Protein AF-A0A7V3FD30-F1 (afdb_monomer_lite)

Structure (mmCIF, N/CA/C/O backbone):
data_AF-A0A7V3FD30-F1
#
_entry.id   AF-A0A7V3FD30-F1
#
loop_
_atom_site.group_PDB
_atom_site.id
_atom_site.type_symbol
_atom_site.label_atom_id
_atom_site.label_alt_id
_atom_site.label_comp_id
_atom_site.label_asym_id
_atom_site.label_entity_id
_atom_site.label_seq_id
_atom_site.pdbx_PDB_ins_code
_atom_site.Cartn_x
_atom_site.Cartn_y
_atom_site.Cartn_z
_atom_site.occupancy
_atom_site.B_iso_or_equiv
_atom_site.auth_seq_id
_atom_site.auth_comp_id
_atom_site.auth_asym_id
_atom_site.auth_atom_id
_atom_site.pdbx_PDB_model_num
ATOM 1 N N . ILE A 1 1 ? -12.134 -4.379 1.809 1.00 86.12 1 ILE A N 1
ATOM 2 C CA . ILE A 1 1 ? -13.430 -4.718 1.164 1.00 86.12 1 ILE A CA 1
ATOM 3 C C . ILE A 1 1 ? -13.721 -6.204 1.342 1.00 86.12 1 ILE A C 1
ATOM 5 O O . ILE A 1 1 ? -12.874 -6.997 0.941 1.00 86.12 1 ILE A O 1
ATOM 9 N N . PRO A 1 2 ? -14.866 -6.587 1.933 1.00 88.19 2 PRO A N 1
ATOM 10 C CA . PRO A 1 2 ? -15.225 -7.989 2.106 1.00 88.19 2 PRO A CA 1
ATOM 11 C C . PRO A 1 2 ? -15.406 -8.735 0.785 1.00 88.19 2 PRO A C 1
ATOM 13 O O . PRO A 1 2 ? -15.881 -8.153 -0.195 1.00 88.19 2 PRO A O 1
ATOM 16 N N . VAL A 1 3 ? -15.109 -10.037 0.768 1.00 88.94 3 VAL A N 1
ATOM 17 C CA . VAL A 1 3 ? -15.153 -10.851 -0.466 1.00 88.94 3 VAL A CA 1
ATOM 18 C C . VAL A 1 3 ? -16.521 -10.786 -1.157 1.00 88.94 3 VAL A C 1
ATOM 20 O O . VAL A 1 3 ? -16.588 -10.622 -2.372 1.00 88.94 3 VAL A O 1
ATOM 23 N N . GLY A 1 4 ? -17.619 -10.827 -0.394 1.00 91.25 4 GLY A N 1
ATOM 24 C CA . GLY A 1 4 ? -18.983 -10.771 -0.940 1.00 91.25 4 GLY A CA 1
ATOM 25 C C . GLY A 1 4 ? -19.379 -9.433 -1.583 1.00 91.25 4 GLY A C 1
ATOM 26 O O . GLY A 1 4 ? -20.371 -9.381 -2.303 1.00 91.25 4 GLY A O 1
ATOM 27 N N . LEU A 1 5 ? -18.618 -8.359 -1.344 1.00 92.25 5 LEU A N 1
ATOM 28 C CA . LEU A 1 5 ? -18.841 -7.029 -1.928 1.00 92.25 5 LEU A CA 1
ATOM 29 C C . LEU A 1 5 ? -17.774 -6.646 -2.962 1.00 92.25 5 LEU A C 1
ATOM 31 O O . LEU A 1 5 ? -17.888 -5.595 -3.594 1.00 92.25 5 LEU A O 1
ATOM 35 N N . LYS A 1 6 ? -16.753 -7.492 -3.153 1.00 90.62 6 LYS A N 1
ATOM 36 C CA . LYS A 1 6 ? -15.619 -7.241 -4.048 1.00 90.62 6 LYS A CA 1
ATOM 37 C C . LYS A 1 6 ? -16.068 -6.908 -5.468 1.00 90.62 6 LYS A C 1
ATOM 39 O O . LYS A 1 6 ? -15.608 -5.918 -6.021 1.00 90.62 6 LYS A O 1
ATOM 44 N N . ASP A 1 7 ? -16.948 -7.713 -6.057 1.00 93.12 7 ASP A N 1
ATOM 45 C CA . ASP A 1 7 ? -17.342 -7.534 -7.461 1.00 93.12 7 ASP A CA 1
ATOM 46 C C . ASP A 1 7 ? -18.108 -6.226 -7.672 1.00 93.12 7 ASP A C 1
ATOM 48 O O . ASP A 1 7 ? -17.890 -5.528 -8.661 1.00 93.12 7 ASP A O 1
ATOM 52 N N . TYR A 1 8 ? -18.952 -5.853 -6.705 1.00 92.50 8 TYR A N 1
ATOM 53 C CA . TYR A 1 8 ? -19.643 -4.568 -6.717 1.00 92.50 8 TYR A CA 1
ATOM 54 C C . TYR A 1 8 ? -18.641 -3.410 -6.659 1.00 92.50 8 TYR A C 1
ATOM 56 O O . TYR A 1 8 ? -18.694 -2.527 -7.512 1.00 92.50 8 TYR A O 1
ATOM 64 N N . PHE A 1 9 ? -17.697 -3.455 -5.715 1.00 92.81 9 PHE A N 1
ATOM 65 C CA . PHE A 1 9 ? -16.655 -2.437 -5.565 1.00 92.81 9 PHE A CA 1
ATOM 66 C C . PHE A 1 9 ? -15.752 -2.333 -6.806 1.00 92.81 9 PHE A C 1
ATOM 68 O O . PHE A 1 9 ? -15.530 -1.251 -7.330 1.00 92.81 9 PHE A O 1
ATOM 75 N N . ASN A 1 10 ? -15.316 -3.459 -7.367 1.00 92.12 10 ASN A N 1
ATOM 76 C CA . ASN A 1 10 ? -14.502 -3.472 -8.587 1.00 92.12 10 ASN A CA 1
ATOM 77 C C . ASN A 1 10 ? -15.251 -2.938 -9.820 1.00 92.12 10 ASN A C 1
ATOM 79 O O . ASN A 1 10 ? -14.623 -2.569 -10.811 1.00 92.12 10 ASN A O 1
ATOM 83 N N . SER A 1 11 ? -16.586 -2.937 -9.787 1.00 94.06 11 SER A N 1
ATOM 84 C CA . SER A 1 11 ? -17.430 -2.374 -10.845 1.00 94.06 11 SER A CA 1
ATOM 85 C C . SER A 1 11 ? -17.822 -0.912 -10.607 1.00 94.06 11 SER A C 1
ATOM 87 O O . SER A 1 11 ? -18.334 -0.267 -11.529 1.00 94.06 11 SER A O 1
ATOM 89 N N . SER A 1 12 ? -17.614 -0.379 -9.395 1.00 93.50 12 SER A N 1
ATOM 90 C CA . SER A 1 12 ? -17.957 1.005 -9.078 1.00 93.50 12 SER A CA 1
ATOM 91 C C . SER A 1 12 ? -16.947 1.981 -9.664 1.00 93.50 12 SER A C 1
ATOM 93 O O . SER A 1 12 ? -15.787 1.663 -9.916 1.00 93.50 12 SER A O 1
ATOM 95 N N . LYS A 1 13 ? -17.408 3.205 -9.927 1.00 93.75 13 LYS A N 1
ATOM 96 C CA . LYS A 1 13 ? -16.508 4.285 -10.336 1.00 93.75 13 LYS A CA 1
ATOM 97 C C . LYS A 1 13 ? -15.782 4.834 -9.107 1.00 93.75 13 LYS A C 1
ATOM 99 O O . LYS A 1 13 ? -16.437 4.964 -8.079 1.00 93.75 13 LYS A O 1
ATOM 104 N N . PRO A 1 14 ? -14.539 5.328 -9.246 1.00 91.75 14 PRO A N 1
ATOM 105 C CA . PRO A 1 14 ? -13.796 5.934 -8.138 1.00 91.75 14 PRO A CA 1
ATOM 106 C C . PRO A 1 14 ? -14.559 7.040 -7.389 1.00 91.75 14 PRO A C 1
ATOM 108 O O . PRO A 1 14 ? -14.455 7.183 -6.179 1.00 91.75 14 PRO A O 1
ATOM 111 N N . THR A 1 15 ? -15.414 7.800 -8.081 1.00 92.06 15 THR A N 1
ATOM 112 C CA . THR A 1 15 ? -16.270 8.827 -7.456 1.00 92.06 15 THR A CA 1
ATOM 113 C C . THR A 1 15 ? -17.342 8.266 -6.509 1.00 92.06 15 THR A C 1
ATOM 115 O O . THR A 1 15 ? -18.007 9.034 -5.818 1.00 92.06 15 THR A O 1
ATOM 118 N N . GLN A 1 16 ? -17.548 6.949 -6.495 1.00 93.50 16 GLN A N 1
ATOM 119 C CA . GLN A 1 16 ? -18.511 6.228 -5.660 1.00 93.50 16 GLN A CA 1
ATOM 120 C C . GLN A 1 16 ? -17.840 5.488 -4.494 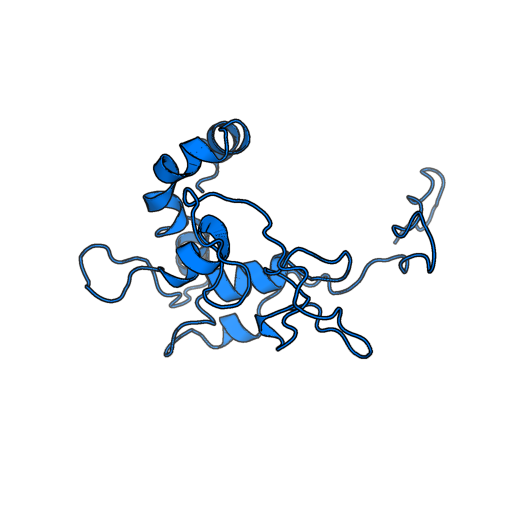1.00 93.50 16 GLN A C 1
ATOM 122 O O . GLN A 1 16 ? -18.539 5.038 -3.586 1.00 93.50 16 GLN A O 1
ATOM 127 N N . ASP A 1 17 ? -16.509 5.427 -4.468 1.00 92.81 17 ASP A N 1
ATOM 128 C CA . ASP A 1 17 ? -15.722 4.789 -3.412 1.00 92.81 17 ASP A CA 1
ATOM 129 C C . ASP A 1 17 ? -15.943 5.360 -2.001 1.00 92.81 17 ASP A C 1
ATOM 131 O O . ASP A 1 17 ? -15.770 4.597 -1.047 1.00 92.81 17 ASP A O 1
ATOM 135 N N . PRO A 1 18 ? -16.415 6.613 -1.792 1.00 91.25 18 PRO A N 1
ATOM 136 C CA . PRO A 1 18 ? -16.810 7.056 -0.457 1.00 91.25 18 PRO A CA 1
ATOM 137 C C . PRO A 1 18 ? -17.855 6.156 0.212 1.00 91.25 18 PRO A C 1
ATOM 139 O O . PRO A 1 18 ? -17.892 6.067 1.436 1.00 91.25 18 PRO A O 1
ATOM 142 N N . ALA A 1 19 ? -18.679 5.441 -0.563 1.00 90.31 19 ALA A N 1
ATOM 143 C CA . ALA A 1 19 ? -19.618 4.462 -0.016 1.00 90.31 19 ALA A CA 1
ATOM 144 C C . ALA A 1 19 ? -18.915 3.267 0.661 1.00 90.31 19 ALA A C 1
ATOM 146 O O . ALA A 1 19 ? -19.505 2.611 1.517 1.00 90.31 19 ALA A O 1
ATOM 147 N N . ALA A 1 20 ? -17.659 2.992 0.300 1.00 89.12 20 ALA A N 1
ATOM 148 C CA . ALA A 1 20 ? -16.834 1.933 0.866 1.00 89.12 20 ALA A CA 1
ATOM 149 C C . ALA A 1 20 ? -15.924 2.410 2.012 1.00 89.12 20 ALA A C 1
ATOM 151 O O . ALA A 1 20 ? -15.243 1.579 2.607 1.00 89.12 20 ALA A O 1
ATOM 152 N N . LEU A 1 21 ? -15.932 3.704 2.372 1.00 88.25 21 LEU A N 1
ATOM 153 C CA . LEU A 1 21 ? -15.119 4.255 3.469 1.00 88.25 21 LEU A CA 1
ATOM 154 C C . LEU A 1 21 ? -15.208 3.449 4.776 1.00 88.25 21 LEU A C 1
ATOM 156 O O . LEU A 1 21 ? -14.158 3.204 5.371 1.00 88.25 21 LEU A O 1
ATOM 160 N N . PRO A 1 22 ? -16.394 2.994 5.233 1.00 86.44 22 PRO A N 1
ATOM 161 C CA . PRO A 1 22 ? -16.475 2.158 6.429 1.00 86.44 22 PRO A CA 1
ATOM 162 C C . PRO A 1 22 ? -15.734 0.822 6.277 1.00 86.44 22 PRO A C 1
ATOM 164 O O . PRO A 1 22 ? -15.133 0.351 7.227 1.00 86.44 22 PRO A O 1
ATOM 167 N N . LEU A 1 23 ? -15.723 0.241 5.073 1.00 87.50 23 LEU A N 1
ATOM 168 C CA . LEU A 1 23 ? -15.097 -1.055 4.764 1.00 87.50 23 LEU A CA 1
ATOM 169 C C . LEU A 1 23 ? -13.583 -0.969 4.520 1.00 87.50 23 LEU A C 1
ATOM 171 O O . LEU A 1 23 ? -12.909 -2.000 4.453 1.00 87.50 23 LEU A O 1
ATOM 175 N N . VAL A 1 24 ? -13.073 0.235 4.256 1.00 88.44 24 VAL A N 1
ATOM 176 C CA . VAL A 1 24 ? -11.633 0.515 4.176 1.00 88.44 24 VAL A CA 1
ATOM 177 C C . VAL A 1 24 ? -11.085 0.812 5.561 1.00 88.44 24 VAL A C 1
ATOM 179 O O . VAL A 1 24 ? -9.997 0.352 5.885 1.00 88.44 24 VAL A O 1
ATOM 182 N N . GLN A 1 25 ? -11.850 1.542 6.375 1.00 84.56 25 GLN A N 1
ATOM 183 C CA . GLN A 1 25 ? -11.506 1.778 7.772 1.00 84.56 25 GLN A CA 1
ATOM 184 C C . GLN A 1 25 ? -11.568 0.484 8.574 1.00 84.56 25 GLN A C 1
ATOM 186 O O . GLN A 1 25 ? -10.624 0.204 9.288 1.00 84.56 25 GLN A O 1
ATOM 191 N N . ASP A 1 26 ? -12.603 -0.337 8.421 1.00 83.00 26 ASP A N 1
ATOM 192 C CA . ASP A 1 26 ? -12.722 -1.656 9.057 1.00 83.00 26 ASP A CA 1
ATOM 193 C C . ASP A 1 26 ? -12.619 -2.774 7.998 1.00 83.00 26 ASP A C 1
ATOM 195 O O . ASP A 1 26 ? -13.632 -3.263 7.473 1.00 83.00 26 ASP A O 1
ATOM 199 N N . PRO A 1 27 ? -11.395 -3.130 7.565 1.00 85.88 27 PRO A N 1
ATOM 200 C CA . PRO A 1 27 ? -11.203 -4.180 6.581 1.00 85.88 27 PRO A CA 1
ATOM 201 C C . PRO A 1 27 ? -11.367 -5.575 7.197 1.00 85.88 27 PRO A C 1
ATOM 203 O O . PRO A 1 27 ? -10.911 -5.879 8.292 1.00 85.88 27 PRO A O 1
ATOM 206 N N . GLU A 1 28 ? -11.918 -6.499 6.410 1.00 87.00 28 GLU A N 1
ATOM 207 C CA . GLU A 1 28 ? -12.110 -7.896 6.824 1.00 87.00 28 GLU A CA 1
ATOM 208 C C . GLU A 1 28 ? -10.790 -8.640 7.136 1.00 87.00 28 GLU A C 1
ATOM 210 O O . GLU A 1 28 ? -10.774 -9.527 7.990 1.00 87.00 28 GLU A O 1
ATOM 215 N N . LEU A 1 29 ? -9.684 -8.296 6.462 1.00 88.44 29 LEU A N 1
ATOM 216 C CA . LEU A 1 29 ? -8.430 -9.058 6.515 1.00 88.44 29 LEU A CA 1
ATOM 217 C C . LEU A 1 29 ? -7.762 -9.074 7.912 1.00 88.44 29 LEU A C 1
ATOM 219 O O . LEU A 1 29 ? -7.509 -10.178 8.397 1.00 88.44 29 LEU A O 1
ATOM 223 N N . PRO A 1 30 ? -7.519 -7.936 8.601 1.00 87.19 30 PRO A N 1
ATOM 224 C CA . PRO A 1 30 ? -7.032 -7.916 9.985 1.00 87.19 30 PRO A CA 1
ATOM 225 C C . PRO A 1 30 ? -7.827 -8.804 10.935 1.00 87.19 30 PRO A C 1
ATOM 227 O O . PRO A 1 30 ? -7.247 -9.606 11.665 1.00 87.19 30 PRO A O 1
ATOM 230 N N . ARG A 1 31 ? -9.161 -8.732 10.870 1.00 85.56 31 ARG A N 1
AT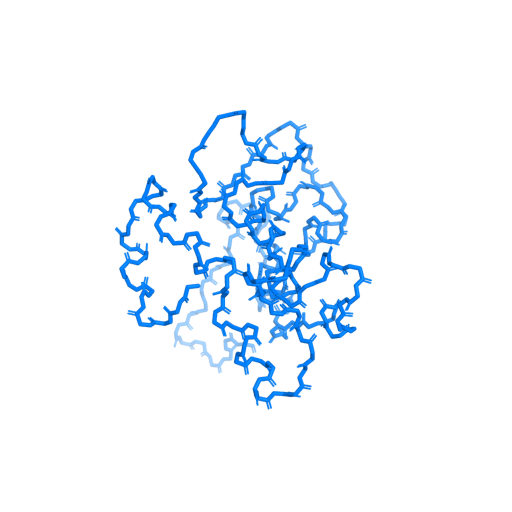OM 231 C CA . ARG A 1 31 ? -10.046 -9.540 11.714 1.00 85.56 31 ARG A CA 1
ATOM 232 C C . ARG A 1 31 ? -9.854 -11.037 11.477 1.00 85.56 31 ARG A C 1
ATOM 234 O O . ARG A 1 31 ? -9.819 -11.811 12.432 1.00 85.56 31 ARG A O 1
ATOM 241 N N . LEU A 1 32 ? -9.718 -11.455 10.217 1.00 88.88 32 LEU A N 1
ATOM 242 C CA . LEU A 1 32 ? -9.461 -12.857 9.874 1.00 88.88 32 LEU A CA 1
ATOM 243 C C . LEU A 1 32 ? -8.079 -13.318 10.348 1.00 88.88 32 LEU A C 1
ATOM 245 O O . LEU A 1 32 ? -7.962 -14.417 10.883 1.00 88.88 32 LEU A O 1
ATOM 249 N N . LEU A 1 33 ? -7.048 -12.487 10.194 1.00 88.69 33 LEU A N 1
ATOM 250 C CA . LEU A 1 33 ? -5.699 -12.810 10.659 1.00 88.69 33 LEU A CA 1
ATOM 251 C C . LEU A 1 33 ? -5.640 -12.933 12.186 1.00 88.69 33 LEU A C 1
ATOM 253 O O . LEU A 1 33 ? -5.085 -13.911 12.684 1.00 88.69 33 LEU A O 1
ATOM 257 N N . ASN A 1 34 ? -6.285 -12.023 12.922 1.00 87.81 34 ASN A N 1
ATOM 258 C CA . ASN A 1 34 ? -6.443 -12.136 14.374 1.00 87.81 34 ASN A CA 1
ATOM 259 C C . ASN A 1 34 ? -7.151 -13.444 14.758 1.00 87.81 34 ASN A C 1
ATOM 261 O O . ASN A 1 34 ? -6.686 -14.161 15.640 1.00 87.81 34 ASN A O 1
ATOM 265 N N . ALA A 1 35 ? -8.240 -13.800 14.069 1.00 88.50 35 ALA A N 1
ATOM 266 C CA . ALA A 1 35 ? -9.002 -15.014 14.366 1.00 88.50 35 ALA A CA 1
ATOM 267 C C . ALA A 1 35 ? -8.235 -16.316 14.070 1.00 88.50 35 ALA A C 1
ATOM 269 O O . ALA A 1 35 ? -8.386 -17.292 14.804 1.00 88.50 35 ALA A O 1
ATOM 270 N N . VAL A 1 36 ? -7.437 -16.352 12.999 1.00 92.25 36 V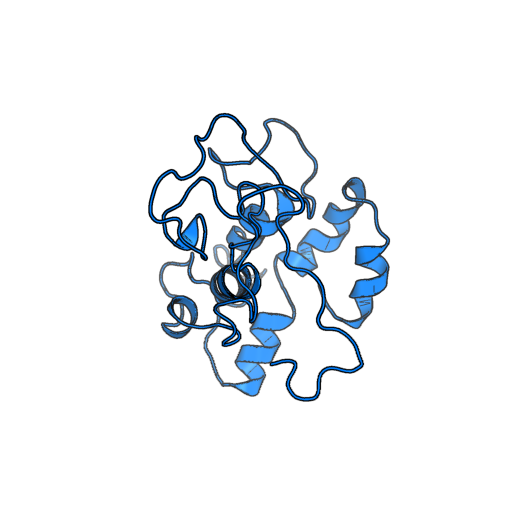AL A N 1
ATOM 271 C CA . VAL A 1 36 ? -6.702 -17.555 12.569 1.00 92.25 36 VAL A CA 1
ATOM 272 C C . VAL A 1 36 ? -5.379 -17.718 13.319 1.00 92.25 36 VAL A C 1
ATOM 274 O O . VAL A 1 36 ? -5.031 -18.835 13.697 1.00 92.25 36 VAL A O 1
ATOM 277 N N . TYR A 1 37 ? -4.649 -16.624 13.539 1.00 91.31 37 TYR A N 1
ATOM 278 C CA . TYR A 1 37 ? -3.283 -16.652 14.071 1.00 91.31 37 TYR A CA 1
ATOM 279 C C . TYR A 1 37 ? -3.160 -16.136 15.509 1.00 91.31 37 TYR A C 1
ATOM 281 O O . TYR A 1 37 ? -2.091 -16.261 16.101 1.00 91.31 37 TYR A O 1
ATOM 289 N N . GLY A 1 38 ? -4.230 -15.588 16.094 1.00 89.56 38 GLY A N 1
ATOM 290 C CA . GLY A 1 38 ? -4.216 -15.067 17.464 1.00 89.56 38 GLY A CA 1
ATOM 291 C C . GLY A 1 38 ? -3.375 -13.801 17.635 1.00 89.56 38 GLY A C 1
ATOM 292 O O . GLY A 1 38 ? -2.841 -13.575 18.717 1.00 89.56 38 GLY A O 1
ATOM 293 N N . LEU A 1 39 ? -3.224 -13.010 16.571 1.00 87.06 39 LEU A N 1
ATOM 294 C CA . LEU A 1 39 ? -2.507 -11.735 16.597 1.00 87.06 39 LEU A CA 1
ATOM 295 C C . LEU A 1 39 ? -3.342 -10.652 17.300 1.00 87.06 39 LEU A C 1
ATOM 297 O O . LEU A 1 39 ? -4.572 -10.742 17.338 1.00 87.06 39 LEU A O 1
ATOM 301 N N . ALA A 1 40 ? -2.684 -9.614 17.821 1.00 86.19 40 ALA A N 1
ATOM 302 C CA . ALA A 1 40 ? -3.341 -8.394 18.285 1.00 86.19 40 ALA A CA 1
ATOM 303 C C . ALA A 1 40 ? -3.230 -7.271 17.238 1.00 86.19 40 ALA A C 1
ATOM 305 O O . ALA A 1 40 ? -2.780 -6.167 17.539 1.00 86.19 40 ALA A O 1
ATOM 306 N N . ILE A 1 41 ? -3.625 -7.546 15.987 1.00 84.88 41 ILE A N 1
ATOM 307 C CA . ILE A 1 41 ? -3.672 -6.504 14.953 1.00 84.88 41 ILE A CA 1
ATOM 308 C C . ILE A 1 41 ? -4.697 -5.452 15.391 1.00 84.88 41 ILE A C 1
ATOM 310 O O . ILE A 1 41 ? -5.832 -5.841 15.694 1.00 84.88 41 ILE A O 1
ATOM 314 N N . PRO A 1 42 ? -4.338 -4.154 15.399 1.00 76.75 42 PRO A N 1
ATOM 315 C CA . PRO A 1 42 ? -5.263 -3.084 15.740 1.00 76.75 42 PRO A CA 1
ATOM 316 C C . PRO A 1 42 ? -6.510 -3.134 14.853 1.00 76.75 42 PRO A C 1
ATOM 318 O O . PRO A 1 42 ? -6.434 -2.916 13.637 1.00 76.75 42 PRO A O 1
ATOM 321 N N . ASP A 1 43 ? -7.642 -3.458 15.476 1.00 68.25 43 ASP A N 1
ATOM 322 C CA . ASP A 1 43 ? -8.958 -3.422 14.845 1.00 68.25 43 ASP A CA 1
ATOM 323 C C . ASP A 1 43 ? -9.505 -1.995 14.875 1.00 68.25 43 ASP A C 1
ATOM 325 O O . ASP A 1 43 ? -9.101 -1.182 15.706 1.00 68.25 43 ASP A O 1
ATOM 329 N N . SER A 1 44 ? -10.423 -1.687 13.974 1.00 63.38 44 SER A N 1
ATOM 330 C CA . SER A 1 44 ? -11.123 -0.411 13.972 1.00 63.38 44 SER A CA 1
ATOM 331 C C . SER A 1 44 ? -12.219 -0.441 15.018 1.00 63.38 44 SER A C 1
ATOM 333 O O . SER A 1 44 ? -13.215 -1.137 14.852 1.00 63.38 44 SER A O 1
ATOM 335 N N . ASP A 1 45 ? -12.059 0.332 16.088 1.00 54.75 45 ASP A N 1
ATOM 336 C CA . ASP A 1 45 ? -13.113 0.500 17.078 1.00 54.75 45 ASP A CA 1
ATOM 337 C C . ASP A 1 45 ? -13.813 1.849 16.845 1.00 54.75 45 ASP A C 1
ATOM 339 O O . ASP A 1 45 ? -13.288 2.898 17.237 1.00 54.75 45 ASP A O 1
ATOM 343 N N . PRO A 1 46 ? -15.003 1.859 16.212 1.00 50.88 46 PRO A N 1
ATOM 344 C CA . PRO A 1 46 ? -15.746 3.093 15.980 1.00 50.88 46 PRO A CA 1
ATOM 345 C C . PRO A 1 46 ? -16.175 3.788 17.284 1.00 50.88 46 PRO A C 1
ATOM 347 O O . PRO A 1 46 ? -16.464 4.985 17.250 1.00 50.88 46 PRO A O 1
ATOM 350 N N . GLU A 1 47 ? -16.183 3.080 18.420 1.00 51.19 47 GLU A N 1
ATOM 351 C CA . GLU A 1 47 ? -16.548 3.606 19.739 1.00 51.19 47 GLU A CA 1
ATOM 352 C C . GLU A 1 47 ? -15.335 4.115 20.543 1.00 51.19 47 GLU A C 1
ATOM 354 O O . GLU A 1 47 ? -15.507 4.863 21.510 1.00 51.19 47 GLU A O 1
ATOM 359 N N . THR A 1 48 ? -14.103 3.785 20.133 1.00 50.12 48 THR A N 1
ATOM 360 C CA . THR A 1 48 ? -12.873 4.260 20.784 1.00 50.12 48 THR A CA 1
ATOM 361 C C . THR A 1 48 ? -12.194 5.337 19.940 1.00 50.12 48 THR A C 1
ATOM 363 O O . THR A 1 48 ? -11.494 5.076 18.960 1.00 50.12 48 THR A O 1
ATOM 366 N N . ALA A 1 49 ? -12.362 6.595 20.354 1.00 41.78 49 ALA A N 1
ATOM 367 C CA . ALA A 1 49 ? -11.697 7.735 19.729 1.00 41.78 49 ALA A CA 1
ATOM 368 C C . ALA A 1 49 ? -10.167 7.533 19.688 1.00 41.78 49 ALA A C 1
ATOM 370 O O . ALA A 1 49 ? -9.529 7.373 20.726 1.00 41.78 49 ALA A O 1
ATOM 371 N N . GLY A 1 50 ? -9.586 7.559 18.484 1.00 47.47 50 GLY A N 1
ATOM 372 C CA . GLY A 1 50 ? -8.152 7.336 18.250 1.00 47.47 50 GLY A CA 1
ATOM 373 C C . GLY A 1 50 ? -7.799 5.955 17.687 1.00 47.47 50 GLY A C 1
ATOM 374 O O . GLY A 1 50 ? -6.709 5.809 17.147 1.00 47.47 50 GLY A O 1
ATOM 375 N N . ILE A 1 51 ? -8.721 4.985 17.722 1.00 55.25 51 ILE A N 1
ATOM 376 C CA . ILE A 1 51 ? -8.578 3.681 17.054 1.00 55.25 51 ILE A CA 1
ATOM 377 C C . ILE A 1 51 ? -9.517 3.631 15.841 1.00 55.25 51 ILE A C 1
ATOM 379 O O . ILE A 1 51 ? -10.399 2.791 15.708 1.00 55.25 51 ILE A O 1
ATOM 383 N N . GLN A 1 52 ? -9.333 4.586 14.936 1.00 66.44 52 GLN A N 1
ATOM 384 C CA . GLN A 1 52 ? -9.820 4.460 13.568 1.00 66.44 52 GLN A CA 1
ATOM 385 C C . GLN A 1 52 ? -8.586 4.304 12.707 1.00 66.44 52 GLN A C 1
ATOM 387 O O . GLN A 1 52 ? -7.645 5.088 12.849 1.00 66.44 52 GLN A O 1
ATOM 392 N N . ARG A 1 53 ? -8.583 3.301 11.831 1.00 83.81 53 ARG A N 1
ATOM 393 C CA . ARG A 1 53 ? -7.493 3.038 10.89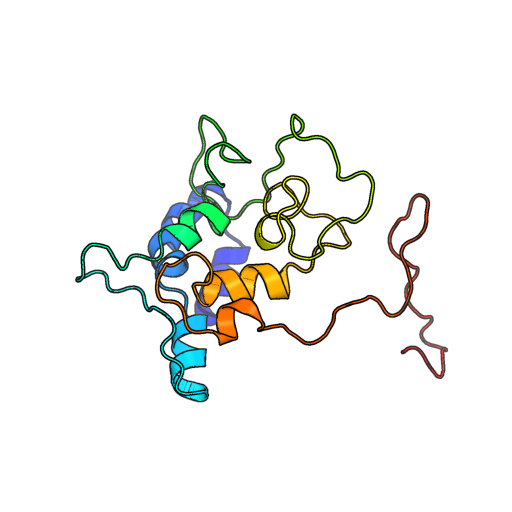3 1.00 83.81 53 ARG A CA 1
ATOM 394 C C . ARG A 1 53 ? -7.430 4.106 9.790 1.00 83.81 53 ARG A C 1
ATOM 396 O O . ARG A 1 53 ? -7.551 3.830 8.600 1.00 83.81 53 ARG A O 1
ATOM 403 N N . ALA A 1 54 ? -7.303 5.369 10.195 1.00 83.19 54 ALA A N 1
ATOM 404 C CA . ALA A 1 54 ? -7.209 6.541 9.336 1.00 83.19 54 ALA A CA 1
ATOM 405 C C . ALA A 1 54 ? -5.939 6.500 8.473 1.00 83.19 54 ALA A C 1
ATOM 407 O O . ALA A 1 54 ? -5.927 7.053 7.374 1.00 83.19 54 ALA A O 1
ATOM 408 N N . ASP A 1 55 ? -4.912 5.777 8.931 1.00 87.94 55 ASP A N 1
ATOM 409 C CA . ASP A 1 55 ? -3.749 5.382 8.140 1.00 87.94 55 ASP A CA 1
ATOM 410 C C . ASP A 1 55 ? -4.153 4.620 6.865 1.00 87.94 55 ASP A C 1
ATOM 412 O O . ASP A 1 55 ? -3.594 4.860 5.799 1.00 87.94 55 ASP A O 1
ATOM 416 N N . LEU A 1 56 ? -5.187 3.775 6.918 1.00 91.25 56 LEU A N 1
ATOM 417 C CA . LEU A 1 56 ? -5.698 3.080 5.733 1.00 91.25 56 LEU A CA 1
ATOM 418 C C . LEU A 1 56 ? -6.418 4.025 4.771 1.00 91.25 56 LEU A C 1
ATOM 420 O O . LEU A 1 56 ? -6.324 3.853 3.558 1.00 91.25 56 LEU A O 1
ATOM 424 N N . ILE A 1 57 ? -7.113 5.045 5.281 1.00 90.31 57 ILE A N 1
ATOM 425 C CA . ILE A 1 57 ? -7.758 6.051 4.425 1.00 90.31 57 ILE A CA 1
ATOM 426 C C . ILE A 1 57 ? -6.694 6.838 3.658 1.00 90.31 57 ILE A C 1
ATOM 428 O O . ILE A 1 57 ? -6.834 7.031 2.449 1.00 90.31 57 ILE A O 1
ATOM 432 N N . SER A 1 58 ? -5.628 7.271 4.339 1.00 90.69 58 SER A N 1
ATOM 433 C CA . SER A 1 58 ? -4.558 8.028 3.690 1.00 90.69 58 SER A CA 1
ATOM 434 C C . SER A 1 58 ? -3.825 7.186 2.653 1.00 90.69 58 SER A C 1
ATOM 436 O O . SER A 1 58 ? -3.678 7.616 1.510 1.00 90.69 58 SER A O 1
ATOM 438 N N . VAL A 1 59 ? -3.454 5.953 2.997 1.00 92.50 59 VAL A N 1
ATOM 439 C CA . VAL A 1 59 ? -2.716 5.071 2.087 1.00 92.50 59 VAL A CA 1
ATOM 440 C C . VAL A 1 59 ? -3.566 4.634 0.889 1.00 92.50 59 VAL A C 1
ATOM 442 O O . VAL A 1 59 ? -3.074 4.690 -0.238 1.00 92.50 59 VAL A O 1
ATOM 445 N N . PHE A 1 60 ? -4.828 4.235 1.093 1.00 92.62 60 PHE A N 1
ATOM 446 C CA . PHE A 1 60 ? -5.635 3.608 0.037 1.00 92.62 60 PHE A CA 1
ATOM 447 C C . PHE A 1 60 ? -6.624 4.541 -0.670 1.00 92.62 60 PHE A C 1
ATOM 449 O O . PHE A 1 60 ? -7.017 4.234 -1.792 1.00 92.62 60 PHE A O 1
ATOM 456 N N . LEU A 1 61 ? -7.045 5.661 -0.068 1.00 92.94 61 LEU A N 1
ATOM 457 C CA . LEU A 1 61 ? -8.130 6.484 -0.624 1.00 92.94 61 LEU A CA 1
ATOM 458 C C . LEU A 1 61 ? -7.760 7.931 -0.920 1.00 92.94 61 LEU A C 1
ATOM 460 O O . LEU A 1 61 ? -8.108 8.425 -1.986 1.00 92.94 61 LEU A O 1
ATOM 464 N N . THR A 1 62 ? -7.134 8.658 0.000 1.00 93.81 62 THR A N 1
ATOM 465 C CA . THR A 1 62 ? -6.885 10.100 -0.205 1.00 93.81 62 THR A CA 1
ATOM 466 C C . THR A 1 62 ? -5.499 10.390 -0.761 1.00 93.81 62 THR A C 1
ATOM 468 O O . THR A 1 62 ? -5.300 11.426 -1.392 1.00 93.81 62 THR A O 1
ATOM 471 N N . GLY A 1 63 ? -4.552 9.477 -0.560 1.00 94.06 63 GLY A N 1
ATOM 472 C CA . GLY A 1 63 ? -3.127 9.757 -0.666 1.00 94.06 63 GLY A CA 1
ATOM 473 C C . GLY A 1 63 ? -2.553 10.239 0.668 1.00 94.06 63 GLY A C 1
ATOM 474 O O . GLY A 1 63 ? -3.282 10.612 1.593 1.00 94.06 63 GLY A O 1
ATOM 475 N N . VAL A 1 64 ? -1.228 10.219 0.748 1.00 94.75 64 VAL A N 1
ATOM 476 C CA . VAL A 1 64 ? -0.438 10.662 1.895 1.00 94.75 64 VAL A CA 1
ATOM 477 C C . VAL A 1 64 ? -0.126 12.149 1.729 1.00 94.75 64 VAL A C 1
ATOM 479 O O . VAL A 1 64 ? 0.329 12.591 0.665 1.00 94.75 64 VAL A O 1
ATOM 482 N N . GLU A 1 65 ? -0.400 12.928 2.776 1.00 94.06 65 GLU A N 1
ATOM 483 C CA . GLU A 1 65 ? -0.169 14.374 2.802 1.00 94.06 65 GLU A CA 1
ATOM 484 C C . GLU A 1 65 ? 1.308 14.698 2.522 1.00 94.06 65 GLU A C 1
ATOM 486 O O . GLU A 1 65 ? 2.213 14.038 3.029 1.00 94.06 65 GLU A O 1
ATOM 491 N N . GLY A 1 66 ? 1.558 15.692 1.664 1.00 94.12 66 GLY A N 1
ATOM 492 C CA . GLY A 1 66 ? 2.912 16.076 1.248 1.00 94.12 66 GLY A CA 1
ATOM 493 C C . GLY A 1 66 ? 3.606 15.100 0.287 1.00 94.12 66 GLY A C 1
ATOM 494 O O . GLY A 1 66 ? 4.685 15.419 -0.208 1.00 94.12 66 GLY A O 1
ATOM 495 N N . LEU A 1 67 ? 2.995 13.948 -0.016 1.00 95.94 67 LEU A N 1
ATOM 496 C CA . LEU A 1 67 ? 3.521 12.957 -0.953 1.00 95.94 67 LEU A CA 1
ATOM 497 C C . LEU A 1 67 ? 2.720 12.939 -2.257 1.00 95.94 67 LEU A C 1
ATOM 499 O O . LEU A 1 67 ? 3.195 13.430 -3.275 1.00 95.94 67 LEU A O 1
ATOM 503 N N . ASN A 1 68 ? 1.519 12.359 -2.234 1.00 95.56 68 ASN A N 1
ATOM 504 C CA . ASN A 1 68 ? 0.695 12.096 -3.421 1.00 95.56 68 ASN A CA 1
ATOM 505 C C . ASN A 1 68 ? -0.789 12.457 -3.219 1.00 95.56 68 ASN A C 1
ATOM 507 O O . ASN A 1 68 ? -1.612 12.163 -4.088 1.00 95.56 68 ASN A O 1
ATOM 511 N N . MET A 1 69 ? -1.138 13.082 -2.090 1.00 95.88 69 MET A N 1
ATOM 512 C CA . MET A 1 69 ? -2.471 13.634 -1.856 1.00 95.88 69 MET A CA 1
ATOM 513 C C . MET A 1 69 ? -2.710 14.847 -2.778 1.00 95.88 69 MET A C 1
ATOM 515 O O . MET A 1 69 ? -1.916 15.790 -2.747 1.00 95.88 69 MET A O 1
ATOM 519 N N . PRO A 1 70 ? -3.769 14.847 -3.609 1.00 92.44 70 PRO A N 1
ATOM 520 C CA . PRO A 1 70 ? -4.114 15.996 -4.438 1.00 92.44 70 PRO A CA 1
ATOM 521 C C . PRO A 1 70 ? -4.731 17.118 -3.590 1.00 92.44 70 PRO A C 1
ATOM 523 O O . PRO A 1 70 ? -5.328 16.851 -2.550 1.00 92.44 70 PRO A O 1
ATOM 526 N N . GLU A 1 71 ? -4.643 18.367 -4.060 1.00 90.94 71 GLU A N 1
ATOM 527 C CA . GLU A 1 71 ? -5.271 19.522 -3.388 1.00 90.94 71 GLU A CA 1
ATOM 528 C C . GLU A 1 71 ? -6.797 19.375 -3.285 1.00 90.94 71 GLU A C 1
ATOM 530 O O . GLU A 1 71 ? -7.402 19.747 -2.282 1.00 90.94 71 GLU A O 1
ATOM 535 N N . GLU A 1 72 ? -7.414 18.792 -4.314 1.00 87.81 72 GLU A N 1
ATOM 536 C CA . GLU A 1 72 ? -8.837 18.480 -4.361 1.00 87.81 72 GLU A CA 1
ATOM 537 C C . GLU A 1 72 ? -9.046 17.058 -4.884 1.00 87.81 72 GLU A C 1
ATOM 539 O O . GLU A 1 72 ? -8.351 16.587 -5.788 1.00 87.81 72 GLU A O 1
ATOM 544 N N . GLY A 1 73 ? -10.039 16.360 -4.339 1.00 85.44 73 GLY A N 1
ATOM 545 C CA . GLY A 1 73 ? -10.388 15.027 -4.801 1.00 85.44 73 GLY A CA 1
ATOM 546 C C . GLY A 1 73 ? -11.389 14.336 -3.893 1.00 85.44 73 GLY A C 1
ATOM 547 O O . GLY A 1 73 ? -11.477 14.600 -2.697 1.00 85.44 73 GLY A O 1
ATOM 548 N N . THR A 1 74 ? -12.162 13.428 -4.476 1.00 89.81 74 THR A N 1
ATOM 549 C CA . THR A 1 74 ? -12.964 12.481 -3.704 1.00 89.81 74 THR A CA 1
ATOM 550 C C . THR A 1 74 ? -12.046 11.364 -3.189 1.00 89.81 74 THR A C 1
ATOM 552 O O . THR A 1 74 ? -11.235 10.874 -3.978 1.00 89.81 74 THR A O 1
ATOM 555 N N . PRO A 1 75 ? -12.143 10.945 -1.911 1.00 92.19 75 PRO A N 1
ATOM 556 C CA . PRO A 1 75 ? -11.445 9.756 -1.427 1.00 92.19 75 PRO A CA 1
ATOM 557 C C . PRO A 1 75 ? -11.827 8.538 -2.274 1.00 92.19 75 PRO A C 1
ATOM 559 O O . PRO A 1 75 ? -13.012 8.220 -2.386 1.00 92.19 75 PRO A O 1
ATOM 562 N N . SER A 1 76 ? -10.838 7.890 -2.885 1.00 93.94 76 SER A N 1
ATOM 563 C CA . SER A 1 76 ? -11.060 6.809 -3.849 1.00 93.94 76 SER A CA 1
ATOM 564 C C . SER A 1 76 ? -9.833 5.921 -4.027 1.00 93.94 76 SER A C 1
ATOM 566 O O . SER A 1 76 ? -8.703 6.417 -3.976 1.00 93.94 76 SER A O 1
ATOM 568 N N . GLU A 1 77 ? -10.053 4.632 -4.283 1.00 91.56 77 GLU A N 1
ATOM 569 C CA . GLU A 1 77 ? -8.994 3.652 -4.533 1.00 91.56 77 GLU A CA 1
ATOM 570 C C . GLU A 1 77 ? -8.414 3.925 -5.923 1.00 91.56 77 GLU A C 1
ATOM 572 O O . GLU A 1 77 ? -9.005 3.643 -6.966 1.00 91.56 77 GLU A O 1
ATOM 577 N N . MET A 1 78 ? -7.304 4.659 -5.929 1.00 91.75 78 MET A N 1
ATOM 578 C CA . MET A 1 78 ? -6.632 5.119 -7.134 1.00 91.75 78 MET A CA 1
ATOM 579 C C . MET A 1 78 ? -5.140 5.236 -6.865 1.00 91.75 78 MET A C 1
ATOM 581 O O . MET A 1 78 ? -4.716 5.811 -5.858 1.00 91.75 78 MET A O 1
ATOM 585 N N . LEU A 1 79 ? -4.340 4.794 -7.835 1.00 92.50 79 LEU A N 1
ATOM 586 C CA . LEU A 1 79 ? -2.918 5.111 -7.866 1.00 92.50 79 LEU A CA 1
ATOM 587 C C . LEU A 1 79 ? -2.735 6.596 -8.180 1.00 92.50 79 LEU A C 1
ATOM 589 O O . LEU A 1 79 ? -3.197 7.095 -9.208 1.00 92.50 79 LEU A O 1
ATOM 593 N N . ARG A 1 80 ? -2.034 7.291 -7.288 1.00 94.44 80 ARG A N 1
ATOM 594 C CA . ARG A 1 80 ? -1.731 8.720 -7.392 1.00 94.44 80 ARG A CA 1
ATOM 595 C C . ARG A 1 80 ? -0.231 8.897 -7.504 1.00 94.44 80 ARG A C 1
ATOM 597 O O . ARG A 1 80 ? 0.502 8.319 -6.709 1.00 94.44 80 ARG A O 1
ATOM 604 N N . LEU A 1 81 ? 0.204 9.697 -8.470 1.00 95.56 81 LEU A N 1
ATOM 605 C CA . LEU A 1 81 ? 1.614 9.927 -8.760 1.00 95.56 81 LEU A CA 1
ATOM 606 C C . LEU A 1 81 ? 1.931 11.421 -8.708 1.00 95.56 81 LEU A C 1
ATOM 608 O O . LEU A 1 81 ? 1.376 12.210 -9.472 1.00 95.56 81 LEU A O 1
ATOM 612 N N . ASN A 1 82 ? 2.861 11.787 -7.836 1.00 96.06 82 ASN A N 1
ATOM 613 C CA . ASN A 1 82 ? 3.478 13.098 -7.783 1.00 96.06 82 ASN A CA 1
ATOM 614 C C . ASN A 1 82 ? 4.790 13.086 -8.574 1.00 96.06 82 ASN A C 1
ATOM 616 O O . ASN A 1 82 ? 5.809 12.558 -8.130 1.00 96.06 82 ASN A O 1
ATOM 620 N N . MET A 1 83 ? 4.754 13.728 -9.740 1.00 95.75 83 MET A N 1
ATOM 621 C CA . MET A 1 83 ? 5.887 13.846 -10.663 1.00 95.75 83 MET A CA 1
ATOM 622 C C . MET A 1 83 ? 6.975 14.827 -10.196 1.00 95.75 83 MET A C 1
ATOM 624 O O . MET A 1 83 ? 7.997 14.957 -10.864 1.00 95.75 83 MET A O 1
ATOM 628 N N . SER A 1 84 ? 6.760 15.540 -9.087 1.00 96.12 84 SER A N 1
ATOM 629 C CA . SER A 1 84 ? 7.760 16.450 -8.508 1.00 96.12 84 SER A CA 1
ATOM 630 C C . SER A 1 84 ? 8.803 15.712 -7.664 1.00 96.12 84 SER A C 1
ATOM 632 O O . SER A 1 84 ? 9.822 16.299 -7.307 1.00 96.12 84 SER A O 1
ATOM 634 N N . ILE A 1 85 ? 8.546 14.445 -7.324 1.00 95.50 85 ILE A N 1
ATOM 635 C CA . ILE A 1 85 ? 9.483 13.575 -6.613 1.00 95.50 85 ILE A CA 1
ATOM 636 C C . ILE A 1 85 ? 10.364 12.886 -7.653 1.00 95.50 85 ILE A C 1
ATOM 638 O O . ILE A 1 85 ? 9.864 12.251 -8.583 1.00 95.50 85 ILE A O 1
ATOM 642 N N . GLU A 1 86 ? 11.679 13.036 -7.510 1.00 94.75 86 GLU A N 1
ATOM 643 C CA . GLU A 1 86 ? 12.636 12.418 -8.423 1.00 94.75 86 GLU A CA 1
ATOM 644 C C . GLU A 1 86 ? 12.561 10.886 -8.323 1.00 94.75 86 GLU A C 1
ATOM 646 O O . GLU A 1 86 ? 12.458 10.352 -7.214 1.00 94.75 86 GLU A O 1
ATOM 651 N N . PRO A 1 87 ? 12.631 10.155 -9.450 1.00 92.94 87 PRO A N 1
ATOM 652 C CA . PRO A 1 87 ? 12.762 8.708 -9.414 1.00 92.94 87 PRO A CA 1
ATOM 653 C C . PRO A 1 87 ? 13.974 8.277 -8.587 1.00 92.94 87 PRO A C 1
ATOM 655 O O . PRO A 1 87 ? 15.038 8.895 -8.637 1.00 92.94 87 PRO A O 1
ATOM 658 N N . CYS A 1 88 ? 13.844 7.162 -7.876 1.00 90.88 88 CYS A N 1
ATOM 659 C CA . CYS A 1 88 ? 14.989 6.546 -7.223 1.00 90.88 88 CYS A CA 1
ATOM 660 C C . CYS A 1 88 ? 16.097 6.209 -8.248 1.00 90.88 88 CYS A C 1
ATOM 662 O O . CYS A 1 88 ? 15.831 5.646 -9.311 1.00 90.88 88 CYS A O 1
ATOM 664 N N . SER A 1 89 ? 17.344 6.558 -7.916 1.00 85.31 89 SER A N 1
ATOM 665 C CA . SER A 1 89 ? 18.496 6.503 -8.830 1.00 85.31 89 SER A CA 1
ATOM 666 C C . SER A 1 89 ? 19.513 5.397 -8.530 1.00 85.31 89 SER A C 1
ATOM 668 O O . SER A 1 89 ? 20.379 5.124 -9.361 1.00 85.31 89 SER A O 1
ATOM 670 N N . THR A 1 90 ? 19.446 4.769 -7.352 1.00 82.12 90 THR A N 1
ATOM 671 C CA . THR A 1 90 ? 20.403 3.737 -6.915 1.00 82.12 90 THR A CA 1
ATOM 672 C C . THR A 1 90 ? 19.669 2.487 -6.434 1.00 82.12 90 THR A C 1
ATOM 674 O O . THR A 1 90 ? 19.101 1.762 -7.246 1.00 82.12 90 THR A O 1
ATOM 677 N N . THR A 1 91 ? 19.665 2.236 -5.125 1.00 86.88 91 THR A N 1
ATOM 678 C CA . THR A 1 91 ? 18.995 1.100 -4.498 1.00 86.88 91 THR A CA 1
ATOM 679 C C . THR A 1 91 ? 17.598 1.524 -4.086 1.00 86.88 91 THR A C 1
ATOM 681 O O . THR A 1 91 ? 17.410 2.184 -3.065 1.00 86.88 91 THR A O 1
ATOM 684 N N . CYS A 1 92 ? 16.629 1.154 -4.911 1.00 92.81 92 CYS A N 1
ATOM 685 C CA . CYS A 1 92 ? 15.226 1.439 -4.670 1.00 92.81 92 CYS A CA 1
ATOM 686 C C . CYS A 1 92 ? 14.632 0.390 -3.742 1.00 92.81 92 CYS A C 1
ATOM 688 O O . CYS A 1 92 ? 14.909 -0.799 -3.896 1.00 92.81 92 CYS A O 1
ATOM 690 N N . SER A 1 93 ? 13.822 0.826 -2.782 1.00 94.88 93 SER A N 1
ATOM 691 C CA . SER A 1 93 ? 13.176 -0.106 -1.862 1.00 94.88 93 SER A CA 1
ATOM 692 C C . SER A 1 93 ? 11.959 -0.741 -2.523 1.00 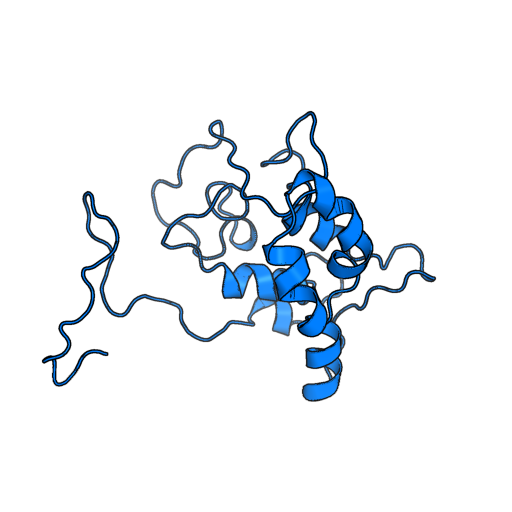94.88 93 SER A C 1
ATOM 694 O O . SER A 1 93 ? 11.095 -0.016 -3.017 1.00 94.88 93 SER A O 1
ATOM 696 N N . SER A 1 94 ? 11.849 -2.073 -2.495 1.00 94.56 94 SER A N 1
ATOM 697 C CA . SER A 1 94 ? 10.638 -2.777 -2.946 1.00 94.56 94 SER A CA 1
ATOM 698 C C . SER A 1 94 ? 9.416 -2.408 -2.099 1.00 94.56 94 SER A C 1
ATOM 700 O O . SER A 1 94 ? 8.305 -2.384 -2.611 1.00 94.56 94 SER A O 1
ATOM 702 N N . LEU A 1 95 ? 9.608 -2.005 -0.840 1.00 96.25 95 LEU A N 1
ATOM 703 C CA . LEU A 1 95 ? 8.531 -1.546 0.046 1.00 96.25 95 LEU A CA 1
ATOM 704 C C . LEU A 1 95 ? 8.120 -0.079 -0.187 1.00 96.25 95 LEU A C 1
ATOM 706 O O . LEU A 1 95 ? 7.294 0.456 0.556 1.00 96.25 95 LEU A O 1
ATOM 710 N N . GLY A 1 96 ? 8.714 0.600 -1.174 1.00 95.88 96 GLY A N 1
ATOM 711 C CA . GLY A 1 96 ? 8.412 1.993 -1.497 1.00 95.88 96 GLY A CA 1
ATOM 712 C C . GLY A 1 96 ? 8.572 2.921 -0.292 1.00 95.88 96 GLY A C 1
ATOM 713 O O . GLY A 1 96 ? 9.605 2.916 0.384 1.00 95.88 96 GLY A O 1
ATOM 714 N N . VAL A 1 97 ? 7.531 3.701 0.001 1.00 96.56 97 VAL A N 1
ATOM 715 C CA . VAL A 1 97 ? 7.541 4.714 1.069 1.00 96.56 97 VAL A CA 1
ATOM 716 C C . VAL A 1 97 ? 7.786 4.100 2.446 1.00 96.56 97 VAL A C 1
ATOM 718 O O . VAL A 1 97 ? 8.503 4.701 3.245 1.00 96.56 97 VAL A O 1
ATOM 721 N N . LEU A 1 98 ? 7.274 2.893 2.719 1.00 96.06 98 LEU A N 1
ATOM 722 C CA . LEU A 1 98 ? 7.551 2.191 3.983 1.00 96.06 98 LEU A CA 1
ATOM 723 C C . LEU A 1 98 ? 9.039 1.885 4.155 1.00 96.06 98 LEU A C 1
ATOM 725 O O . LEU A 1 98 ? 9.552 1.884 5.269 1.00 96.06 98 LEU A O 1
ATOM 729 N N . GLY A 1 99 ? 9.738 1.647 3.047 1.00 95.00 99 GLY A N 1
ATOM 730 C CA . GLY A 1 99 ? 11.177 1.432 3.021 1.00 95.00 99 GLY A CA 1
ATOM 731 C C . GLY A 1 99 ? 12.006 2.708 2.858 1.00 95.00 99 GLY A C 1
ATOM 732 O O . GLY A 1 99 ? 13.193 2.605 2.555 1.00 95.00 99 GLY A O 1
ATOM 733 N N . GLY A 1 100 ? 11.406 3.893 3.016 1.00 94.44 100 GLY A N 1
ATOM 734 C CA . GLY A 1 100 ? 12.086 5.187 2.903 1.00 94.44 100 GLY A CA 1
ATOM 735 C C . GLY A 1 100 ? 12.267 5.708 1.472 1.00 94.44 100 GLY A C 1
ATOM 736 O O . GLY A 1 100 ? 12.976 6.693 1.270 1.00 94.44 100 GLY A O 1
ATOM 737 N N . ASP A 1 101 ? 11.633 5.083 0.480 1.00 96.19 101 ASP A N 1
ATOM 738 C CA . ASP A 1 101 ? 11.721 5.464 -0.931 1.00 96.19 101 ASP A CA 1
ATOM 739 C C . ASP A 1 101 ? 10.442 6.183 -1.388 1.00 96.19 101 ASP A C 1
ATOM 741 O O . ASP A 1 101 ? 9.438 5.558 -1.732 1.00 96.19 101 ASP A O 1
ATOM 745 N N . LEU A 1 102 ? 10.482 7.520 -1.409 1.00 95.81 102 LEU A N 1
ATOM 746 C CA . LEU A 1 102 ? 9.327 8.362 -1.755 1.00 95.81 102 LEU A CA 1
ATOM 747 C C . LEU A 1 102 ? 8.879 8.246 -3.223 1.00 95.81 102 LEU A C 1
ATOM 749 O O . LEU A 1 102 ? 7.802 8.730 -3.575 1.00 95.81 102 LEU A O 1
ATOM 753 N N . ALA A 1 103 ? 9.690 7.636 -4.090 1.00 95.75 103 ALA A N 1
ATOM 754 C CA . ALA A 1 103 ? 9.348 7.407 -5.492 1.00 95.75 103 ALA A CA 1
ATOM 755 C C . ALA A 1 103 ? 8.644 6.058 -5.731 1.00 95.75 103 ALA A C 1
ATOM 757 O O . ALA A 1 103 ? 8.247 5.775 -6.862 1.00 95.75 103 ALA A O 1
ATOM 758 N N . GLY A 1 104 ? 8.534 5.210 -4.703 1.00 95.56 104 GLY A N 1
ATOM 759 C CA . GLY A 1 104 ? 7.773 3.963 -4.746 1.00 95.56 104 GLY A CA 1
ATOM 760 C C . GLY A 1 104 ? 6.348 4.118 -4.215 1.00 95.56 104 GLY A C 1
ATOM 761 O O . GLY A 1 104 ? 5.915 5.200 -3.815 1.00 95.56 104 GLY A O 1
ATOM 762 N N . PHE A 1 105 ? 5.609 3.012 -4.187 1.00 96.81 105 PHE A N 1
ATOM 763 C CA . PHE A 1 105 ? 4.247 2.973 -3.650 1.00 96.81 105 PHE A CA 1
ATOM 764 C C . PHE A 1 105 ? 4.127 3.585 -2.234 1.00 96.81 105 PHE A C 1
ATOM 766 O O . PHE A 1 105 ? 4.988 3.326 -1.389 1.00 96.81 105 PHE A O 1
ATOM 773 N N . PRO A 1 106 ? 3.069 4.377 -1.943 1.00 96.31 106 PRO A N 1
ATOM 774 C CA . PRO A 1 106 ? 1.911 4.677 -2.797 1.00 96.31 106 PRO A CA 1
ATOM 775 C C . PRO A 1 106 ? 2.088 5.830 -3.801 1.00 96.31 106 PRO A C 1
ATOM 777 O O . PRO A 1 106 ? 1.116 6.189 -4.469 1.00 96.31 106 PRO A O 1
ATOM 780 N N . ASN A 1 107 ? 3.278 6.426 -3.947 1.00 96.62 107 ASN A N 1
ATOM 781 C CA . ASN A 1 107 ? 3.525 7.462 -4.955 1.00 96.62 107 ASN A CA 1
ATOM 782 C C . ASN A 1 107 ? 3.674 6.851 -6.362 1.00 96.62 107 ASN A C 1
ATOM 784 O O . ASN A 1 107 ? 4.762 6.725 -6.917 1.00 96.62 107 ASN A O 1
ATOM 788 N N . GLY A 1 108 ? 2.548 6.439 -6.934 1.00 94.94 108 GLY A N 1
ATOM 789 C CA . GLY A 1 108 ? 2.494 5.543 -8.077 1.00 94.94 108 GLY A CA 1
ATOM 790 C C . GLY A 1 108 ? 2.771 4.100 -7.662 1.00 94.94 108 GLY A C 1
ATOM 791 O O . GLY A 1 108 ? 2.568 3.705 -6.516 1.00 94.94 108 GLY A O 1
ATOM 792 N N . ARG A 1 109 ? 3.191 3.292 -8.632 1.00 94.25 109 ARG A N 1
ATOM 793 C CA . ARG A 1 109 ? 3.624 1.909 -8.424 1.00 94.25 109 ARG A CA 1
ATOM 794 C C . ARG A 1 109 ? 4.643 1.556 -9.491 1.00 94.25 109 ARG A C 1
ATOM 796 O O . ARG A 1 109 ? 4.323 1.602 -10.683 1.00 94.25 109 ARG A O 1
ATOM 803 N N . ARG A 1 110 ? 5.841 1.172 -9.071 1.00 92.62 110 ARG A N 1
ATOM 804 C CA . ARG A 1 110 ? 6.866 0.616 -9.958 1.00 92.62 110 ARG A CA 1
ATOM 805 C C . ARG A 1 110 ? 6.628 -0.876 -10.140 1.00 92.62 110 ARG A C 1
ATOM 807 O O . ARG A 1 110 ? 5.968 -1.515 -9.329 1.00 92.62 110 ARG A O 1
ATOM 814 N N . LEU A 1 111 ? 7.185 -1.438 -11.209 1.00 91.12 111 LEU A N 1
ATOM 815 C CA . LEU A 1 111 ? 7.093 -2.880 -11.459 1.00 91.12 111 LEU A CA 1
ATOM 816 C C . LEU A 1 111 ? 7.791 -3.705 -10.369 1.00 91.12 111 LEU A C 1
ATOM 818 O O . LEU A 1 111 ? 7.391 -4.832 -10.123 1.00 91.12 111 LEU A O 1
ATOM 822 N N . SER A 1 112 ? 8.820 -3.138 -9.738 1.00 91.50 112 SER A N 1
ATOM 823 C CA . SER A 1 112 ? 9.599 -3.758 -8.665 1.00 91.50 112 SER A CA 1
ATOM 824 C C . SER A 1 112 ? 9.072 -3.464 -7.259 1.00 91.50 112 SER A C 1
ATOM 826 O O . SER A 1 112 ? 9.714 -3.875 -6.298 1.00 91.50 112 SER A O 1
ATOM 828 N N . ASP A 1 113 ? 7.995 -2.684 -7.119 1.00 95.00 113 ASP A N 1
ATOM 829 C CA . ASP A 1 113 ? 7.414 -2.451 -5.798 1.00 95.00 113 ASP A CA 1
ATOM 830 C C . ASP A 1 113 ? 6.629 -3.696 -5.377 1.00 95.00 113 ASP A C 1
ATOM 832 O O . ASP A 1 113 ? 5.734 -4.148 -6.098 1.00 95.00 113 ASP A O 1
ATOM 836 N N . ASP A 1 114 ? 6.934 -4.212 -4.194 1.00 96.06 114 ASP A N 1
ATOM 837 C CA . ASP A 1 114 ? 6.206 -5.300 -3.565 1.00 96.06 114 ASP A CA 1
ATOM 838 C C . ASP A 1 114 ? 4.995 -4.740 -2.817 1.00 96.06 114 ASP A C 1
ATOM 840 O O . ASP A 1 114 ? 5.017 -4.384 -1.633 1.00 96.06 114 ASP A O 1
ATOM 844 N N . ILE A 1 115 ? 3.920 -4.578 -3.583 1.00 95.50 115 ILE A N 1
ATOM 845 C CA . ILE A 1 115 ? 2.679 -3.980 -3.095 1.00 95.50 115 ILE A CA 1
ATOM 846 C C . ILE A 1 115 ? 1.963 -4.898 -2.123 1.00 95.50 115 ILE A C 1
ATOM 848 O O . ILE A 1 115 ? 1.267 -4.398 -1.242 1.00 95.50 115 ILE A O 1
ATOM 852 N N . VAL A 1 116 ? 2.094 -6.214 -2.294 1.00 95.25 116 VAL A N 1
ATOM 853 C CA . VAL A 1 116 ? 1.413 -7.172 -1.426 1.00 95.25 116 VAL A CA 1
ATOM 854 C C . VAL A 1 116 ? 1.999 -7.051 -0.030 1.00 95.25 116 VAL A C 1
ATOM 856 O O . VAL A 1 116 ? 1.241 -6.796 0.906 1.00 95.25 116 VAL A O 1
ATOM 859 N N . ASP A 1 117 ? 3.324 -7.084 0.089 1.00 96.56 117 ASP A N 1
ATOM 860 C CA . ASP A 1 117 ? 4.015 -6.877 1.356 1.00 96.56 117 ASP A CA 1
ATOM 861 C C . ASP A 1 117 ? 3.724 -5.500 1.948 1.00 96.56 117 ASP A C 1
ATOM 863 O O . ASP A 1 117 ? 3.272 -5.395 3.090 1.00 96.56 117 ASP A O 1
ATOM 867 N N . ALA A 1 118 ? 3.923 -4.426 1.178 1.00 96.56 118 ALA A N 1
ATOM 868 C CA . ALA A 1 118 ? 3.734 -3.073 1.691 1.00 96.56 118 ALA A CA 1
ATOM 869 C C . ALA A 1 118 ? 2.292 -2.834 2.178 1.00 96.56 118 ALA A C 1
ATOM 871 O O . ALA A 1 118 ? 2.075 -2.324 3.283 1.00 96.56 118 ALA A O 1
ATOM 872 N N . ALA A 1 119 ? 1.290 -3.239 1.391 1.00 95.00 119 ALA A N 1
ATOM 873 C CA . ALA A 1 119 ? -0.111 -3.102 1.770 1.00 95.00 119 ALA A CA 1
ATOM 874 C C . ALA A 1 119 ? -0.465 -3.994 2.964 1.00 95.00 119 ALA A C 1
ATOM 876 O O . ALA A 1 119 ? -1.189 -3.545 3.850 1.00 95.00 119 ALA A O 1
ATOM 877 N N . LEU A 1 120 ? 0.052 -5.226 3.022 1.00 94.56 120 LEU A N 1
ATOM 878 C CA . LEU A 1 120 ? -0.191 -6.142 4.133 1.00 94.56 120 LEU A CA 1
ATOM 879 C C . LEU A 1 120 ? 0.379 -5.582 5.440 1.00 94.56 120 LEU A C 1
ATOM 881 O O . LEU A 1 120 ? -0.347 -5.516 6.429 1.00 94.56 120 LEU A O 1
ATOM 885 N N . ARG A 1 121 ? 1.620 -5.086 5.441 1.00 95.62 121 ARG A N 1
ATOM 886 C CA . ARG A 1 121 ? 2.250 -4.452 6.615 1.00 95.62 121 ARG A CA 1
ATOM 887 C C . ARG A 1 121 ? 1.464 -3.238 7.104 1.00 95.62 121 ARG A C 1
ATOM 889 O O . ARG A 1 121 ? 1.191 -3.115 8.300 1.00 95.62 121 ARG A O 1
ATOM 896 N N . VAL A 1 122 ? 1.014 -2.381 6.183 1.00 94.69 122 VAL A N 1
ATOM 897 C CA . VAL A 1 122 ? 0.109 -1.267 6.507 1.00 94.69 122 VAL A CA 1
ATOM 898 C C . VAL A 1 122 ? -1.187 -1.790 7.105 1.00 94.69 122 VAL A C 1
ATOM 900 O O . VAL A 1 122 ? -1.566 -1.348 8.178 1.00 94.69 122 VAL A O 1
ATOM 903 N N . VAL A 1 123 ? -1.841 -2.777 6.493 1.00 92.00 123 VAL A N 1
ATOM 904 C CA . VAL A 1 123 ? -3.080 -3.381 7.006 1.00 92.00 123 VAL A CA 1
ATOM 905 C C . VAL A 1 123 ? -2.894 -4.010 8.392 1.00 92.00 123 VAL A C 1
ATOM 907 O O . VAL A 1 123 ? -3.805 -3.905 9.210 1.00 92.00 123 VAL A O 1
ATOM 910 N N . LEU A 1 124 ? -1.720 -4.558 8.713 1.00 91.81 124 LEU A N 1
ATOM 911 C CA . LEU A 1 124 ? -1.381 -5.051 10.055 1.00 91.81 124 LEU A CA 1
ATOM 912 C C . LEU A 1 124 ? -1.014 -3.942 11.056 1.00 91.81 124 LEU A C 1
ATOM 914 O O . LEU A 1 124 ? -0.857 -4.212 12.244 1.00 91.81 124 LEU A O 1
ATOM 918 N N . GLY A 1 125 ? -0.936 -2.695 10.598 1.00 91.69 125 GLY A N 1
ATOM 919 C CA . GLY A 1 125 ? -0.802 -1.523 11.449 1.00 91.69 125 GLY A CA 1
ATOM 920 C C . GLY A 1 125 ? 0.626 -1.027 11.625 1.00 91.69 125 GLY A C 1
ATOM 921 O O . GLY A 1 125 ? 0.843 -0.274 12.560 1.00 91.69 125 GLY A O 1
ATOM 922 N N . VAL A 1 126 ? 1.582 -1.365 10.748 1.00 93.88 126 VAL A N 1
ATOM 923 C CA . VAL A 1 126 ? 2.997 -0.926 10.865 1.00 93.88 126 VAL A CA 1
ATOM 924 C C . VAL A 1 126 ? 3.177 0.598 11.032 1.00 93.88 126 VAL A C 1
ATOM 926 O O . VAL A 1 126 ? 4.194 1.066 11.531 1.00 93.88 126 VAL A O 1
ATOM 929 N N . LEU A 1 127 ? 2.177 1.394 10.636 1.00 92.12 127 LEU A N 1
ATOM 930 C CA . LEU A 1 127 ? 2.150 2.854 10.786 1.00 92.12 127 LEU A CA 1
ATOM 931 C C . LEU A 1 127 ? 1.692 3.340 12.177 1.00 92.12 127 LEU A C 1
ATOM 933 O O . LEU A 1 127 ? 1.684 4.544 12.432 1.00 92.12 127 LEU A O 1
ATOM 937 N N . LEU A 1 128 ? 1.283 2.434 13.066 1.00 89.31 128 LEU A N 1
ATOM 938 C CA . LEU A 1 128 ? 0.756 2.728 14.398 1.00 89.31 128 LEU A CA 1
ATOM 939 C C . LEU A 1 128 ? 1.839 2.521 15.475 1.00 89.31 128 LEU A C 1
ATOM 941 O O . LEU A 1 128 ? 2.679 1.636 15.328 1.00 89.31 128 LEU A O 1
ATOM 945 N N . PRO A 1 129 ? 1.832 3.300 16.574 1.00 84.50 129 PRO A N 1
ATOM 946 C CA . PRO A 1 129 ? 2.912 3.295 17.570 1.00 84.50 129 PRO A CA 1
ATOM 947 C C . PRO A 1 129 ? 3.050 2.003 18.400 1.00 84.50 129 PRO A C 1
ATOM 949 O O . PRO A 1 129 ? 4.111 1.797 18.978 1.00 84.50 129 PRO A O 1
ATOM 952 N N . ASP A 1 130 ? 2.034 1.133 18.425 1.00 84.12 130 ASP A N 1
ATOM 953 C CA . ASP A 1 130 ? 1.990 -0.096 19.241 1.00 84.12 130 ASP A CA 1
ATOM 954 C C . ASP A 1 130 ? 1.589 -1.335 18.412 1.00 84.12 130 ASP A C 1
ATOM 956 O O . ASP A 1 130 ? 0.814 -2.184 18.854 1.00 84.12 130 ASP A O 1
ATOM 960 N N . HIS A 1 131 ? 2.049 -1.417 17.164 1.00 87.94 131 HIS A N 1
ATOM 961 C CA . HIS A 1 131 ? 1.738 -2.552 16.298 1.00 87.94 131 HIS A CA 1
ATOM 962 C C . HIS A 1 131 ? 2.478 -3.833 16.710 1.00 87.94 131 HIS A C 1
ATOM 964 O O . HIS A 1 131 ? 3.556 -3.802 17.302 1.00 87.94 131 HIS A O 1
ATOM 970 N N . GLU A 1 132 ? 1.907 -4.983 16.355 1.00 90.62 132 GLU A N 1
ATOM 971 C CA . GLU A 1 132 ? 2.556 -6.282 16.542 1.00 90.62 132 GLU A CA 1
ATOM 972 C C . GLU A 1 132 ? 3.844 -6.377 15.704 1.00 90.62 132 GLU A C 1
ATOM 974 O O . GLU A 1 132 ? 3.783 -6.084 14.508 1.00 90.62 132 GLU A O 1
ATOM 979 N N . PRO A 1 133 ? 4.980 -6.879 16.236 1.00 93.94 133 PRO A N 1
ATOM 980 C CA . PRO A 1 133 ? 6.257 -6.934 15.507 1.00 93.94 133 PRO A CA 1
ATOM 981 C C . PRO A 1 133 ? 6.199 -7.656 14.152 1.00 93.94 133 PRO A C 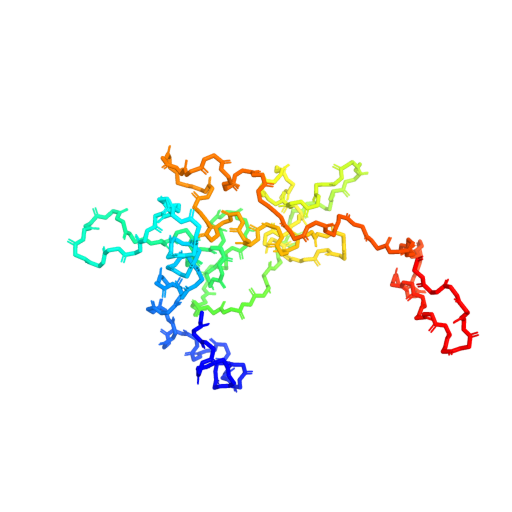1
ATOM 983 O O . PRO A 1 133 ? 6.993 -7.392 13.251 1.00 93.94 133 PRO A O 1
ATOM 986 N N . ILE A 1 134 ? 5.241 -8.571 13.977 1.00 93.44 134 ILE A N 1
ATOM 987 C CA . ILE A 1 134 ? 5.018 -9.249 12.696 1.00 93.44 134 ILE A CA 1
ATOM 988 C C . ILE A 1 134 ? 4.648 -8.267 11.571 1.00 93.44 134 ILE A C 1
ATOM 990 O O . ILE A 1 134 ? 4.990 -8.519 10.421 1.00 93.44 134 ILE A O 1
ATOM 994 N N . ALA A 1 135 ? 4.021 -7.125 11.875 1.00 93.69 135 ALA A N 1
ATOM 995 C CA . ALA A 1 135 ? 3.682 -6.110 10.879 1.00 93.69 135 ALA A CA 1
ATOM 996 C C . ALA A 1 135 ? 4.925 -5.481 10.224 1.00 93.69 135 ALA A C 1
ATOM 998 O O . ALA A 1 135 ? 4.820 -4.951 9.124 1.00 93.69 135 ALA A O 1
ATOM 999 N N . GLU A 1 136 ? 6.106 -5.570 10.843 1.00 94.69 136 GLU A N 1
ATOM 1000 C CA . GLU A 1 136 ? 7.357 -5.086 10.246 1.00 94.69 136 GLU A CA 1
ATOM 1001 C C . GLU A 1 136 ? 7.959 -6.074 9.238 1.00 94.69 136 GLU A C 1
ATOM 1003 O O . GLU A 1 136 ? 8.756 -5.674 8.390 1.00 94.69 136 GLU A O 1
ATOM 1008 N N . THR A 1 137 ? 7.602 -7.359 9.326 1.00 93.94 137 THR A N 1
ATOM 1009 C CA . THR A 1 137 ? 8.315 -8.458 8.647 1.00 93.94 137 THR A CA 1
ATOM 1010 C C . THR A 1 137 ? 7.426 -9.361 7.802 1.00 93.94 137 THR A C 1
ATOM 1012 O O . THR A 1 137 ? 7.955 -10.164 7.038 1.00 93.94 137 THR A O 1
ATOM 1015 N N . ILE A 1 138 ? 6.100 -9.252 7.924 1.00 93.69 138 ILE A N 1
ATOM 1016 C CA . ILE A 1 138 ? 5.166 -10.080 7.165 1.00 93.69 138 ILE A CA 1
ATOM 1017 C C . ILE A 1 138 ? 5.304 -9.825 5.663 1.00 93.69 138 ILE A C 1
ATOM 1019 O O . ILE A 1 138 ? 5.457 -8.681 5.226 1.00 93.69 138 ILE A O 1
ATOM 1023 N N . GLY A 1 139 ? 5.189 -10.908 4.904 1.00 93.38 139 GLY A N 1
ATOM 1024 C CA . GLY A 1 139 ? 5.128 -10.880 3.457 1.00 93.38 139 GLY A CA 1
ATOM 1025 C C . GLY A 1 139 ? 4.482 -12.130 2.882 1.00 93.38 139 GLY A C 1
ATOM 1026 O O . GLY A 1 139 ? 4.144 -13.057 3.629 1.00 93.38 139 GLY A O 1
ATOM 1027 N N . ASP A 1 140 ? 4.287 -12.151 1.568 1.00 92.56 140 ASP A N 1
ATOM 1028 C CA . ASP A 1 140 ? 3.742 -13.315 0.856 1.00 92.56 140 ASP A CA 1
ATOM 1029 C C . ASP A 1 140 ? 4.810 -14.363 0.481 1.00 92.56 140 ASP A C 1
ATOM 1031 O O . ASP A 1 140 ? 4.474 -15.493 0.111 1.00 92.56 140 ASP A O 1
ATOM 1035 N N . GLY A 1 141 ? 6.089 -14.015 0.667 1.00 92.25 141 GLY A N 1
ATOM 1036 C CA . GLY A 1 141 ? 7.243 -14.870 0.401 1.00 92.25 141 GLY A CA 1
ATOM 1037 C C . GLY A 1 141 ? 7.713 -14.856 -1.056 1.00 92.25 141 GLY A C 1
ATOM 1038 O O . GLY A 1 141 ? 8.472 -15.750 -1.439 1.00 92.25 141 GLY A O 1
ATOM 1039 N N . VAL A 1 142 ? 7.268 -13.889 -1.865 1.00 91.19 142 VAL A N 1
ATOM 1040 C CA . VAL A 1 142 ? 7.611 -13.745 -3.286 1.00 91.19 142 VAL A CA 1
ATOM 1041 C C . VAL A 1 142 ? 8.342 -12.418 -3.534 1.00 91.19 142 VAL A C 1
ATOM 1043 O O . VAL A 1 142 ? 7.799 -11.465 -4.079 1.00 91.19 142 VAL A O 1
ATOM 1046 N N . ASP A 1 143 ? 9.635 -12.387 -3.205 1.00 88.50 143 ASP A N 1
ATOM 1047 C CA . ASP A 1 143 ? 10.437 -11.149 -3.247 1.00 88.50 143 ASP A CA 1
ATOM 1048 C C . ASP A 1 143 ? 10.994 -10.787 -4.642 1.00 88.50 143 ASP A C 1
ATOM 1050 O O . ASP A 1 143 ? 11.640 -9.749 -4.823 1.00 88.50 143 ASP A O 1
ATOM 1054 N N . ALA A 1 144 ? 10.835 -11.667 -5.635 1.00 88.88 144 ALA A N 1
ATOM 1055 C CA . ALA A 1 144 ? 11.385 -11.472 -6.972 1.00 88.88 144 ALA A CA 1
ATOM 1056 C C . ALA A 1 144 ? 10.603 -12.233 -8.043 1.00 88.88 144 ALA A C 1
ATOM 1058 O O . ALA A 1 144 ? 10.028 -13.292 -7.796 1.00 88.88 144 ALA A O 1
ATOM 1059 N N . ASN A 1 145 ? 10.666 -11.712 -9.268 1.00 87.19 145 ASN A N 1
ATOM 1060 C CA . ASN A 1 145 ? 10.242 -12.462 -10.442 1.00 87.19 145 ASN A CA 1
ATOM 1061 C C . ASN A 1 145 ? 11.233 -13.593 -10.736 1.00 87.19 145 ASN A C 1
ATOM 1063 O O . ASN A 1 145 ? 12.442 -13.450 -10.548 1.00 87.19 145 ASN A O 1
ATOM 1067 N N . ASP A 1 146 ? 10.703 -14.669 -11.297 1.00 88.31 146 ASP A N 1
ATOM 1068 C CA . ASP A 1 146 ? 11.444 -15.768 -11.914 1.00 88.31 146 ASP A CA 1
ATOM 1069 C C . ASP A 1 146 ? 12.389 -15.294 -13.035 1.00 88.31 146 ASP A C 1
ATOM 1071 O O . ASP A 1 146 ? 13.523 -15.762 -13.151 1.00 88.31 146 ASP A O 1
ATOM 1075 N N . VAL A 1 147 ? 11.952 -14.314 -13.833 1.00 90.25 147 VAL A N 1
ATOM 1076 C CA . VAL A 1 147 ? 12.742 -13.688 -14.899 1.00 90.25 147 VAL A CA 1
ATOM 1077 C C . VAL A 1 147 ? 12.921 -12.188 -14.621 1.00 90.25 147 VAL A C 1
ATOM 1079 O O . VAL A 1 147 ? 11.943 -11.484 -14.347 1.00 90.25 147 VAL A O 1
ATOM 1082 N N . PRO A 1 148 ? 14.151 -11.642 -14.718 1.00 90.50 148 PRO A N 1
ATOM 1083 C CA . PRO A 1 148 ? 14.391 -10.222 -14.482 1.00 90.50 148 PRO A CA 1
ATOM 1084 C C . PRO A 1 148 ? 13.688 -9.331 -15.514 1.00 90.50 148 PRO A C 1
ATOM 1086 O O . PRO A 1 148 ? 13.471 -9.715 -16.665 1.00 90.50 148 PRO A O 1
ATOM 1089 N N . PHE A 1 149 ? 13.392 -8.091 -15.118 1.00 91.44 149 PHE A N 1
ATOM 1090 C CA . PHE A 1 149 ? 12.869 -7.074 -16.030 1.00 91.44 149 PHE A CA 1
ATOM 1091 C C . PHE A 1 149 ? 13.848 -6.763 -17.170 1.00 91.44 149 PHE A C 1
ATOM 1093 O O . PHE A 1 149 ? 15.069 -6.757 -16.997 1.00 91.44 149 PHE A O 1
ATOM 1100 N N . ASN A 1 150 ? 13.302 -6.425 -18.337 1.00 92.56 150 ASN A N 1
ATOM 1101 C CA . ASN A 1 150 ? 14.093 -5.958 -19.468 1.00 92.56 150 ASN A CA 1
ATOM 1102 C C . ASN A 1 150 ? 14.607 -4.535 -19.213 1.00 92.56 150 ASN A C 1
ATOM 1104 O O . ASN A 1 150 ? 13.896 -3.685 -18.681 1.00 92.56 150 ASN A O 1
ATOM 1108 N N . GLY A 1 151 ? 15.816 -4.227 -19.689 1.00 91.12 151 GLY A N 1
ATOM 1109 C CA . GLY A 1 151 ? 16.380 -2.870 -19.615 1.00 91.12 151 GLY A CA 1
ATOM 1110 C C . GLY A 1 151 ? 15.751 -1.863 -20.590 1.00 91.12 151 GLY A C 1
ATOM 1111 O O . GLY A 1 151 ? 16.094 -0.684 -20.574 1.00 91.12 151 GLY A O 1
ATOM 1112 N N . SER A 1 152 ? 14.851 -2.311 -21.467 1.00 92.75 152 SER A N 1
ATOM 1113 C CA . SER A 1 152 ? 14.121 -1.460 -22.406 1.00 92.75 152 SER A CA 1
ATOM 1114 C C . SER A 1 152 ? 12.712 -1.993 -22.634 1.00 92.75 152 SER A C 1
ATOM 1116 O O . SER A 1 152 ? 12.400 -3.125 -22.274 1.00 92.75 152 SER A O 1
ATOM 1118 N N . PHE A 1 153 ? 11.854 -1.158 -23.215 1.00 93.06 153 PHE A N 1
ATOM 1119 C CA . PHE A 1 153 ? 10.473 -1.527 -23.483 1.00 93.06 153 PHE A CA 1
ATOM 1120 C C . PHE A 1 153 ? 10.380 -2.711 -24.476 1.00 93.06 153 PHE A C 1
ATOM 1122 O O . PHE A 1 153 ? 11.025 -2.650 -25.527 1.00 93.06 153 PHE A O 1
ATOM 1129 N N . PRO A 1 154 ? 9.535 -3.732 -24.214 1.00 92.75 154 PRO A N 1
ATOM 1130 C CA . PRO A 1 154 ? 8.677 -3.896 -23.033 1.00 92.75 154 PRO A CA 1
ATOM 1131 C C . PRO A 1 154 ? 9.474 -4.309 -21.784 1.00 92.75 154 PRO A C 1
ATOM 1133 O O . PRO A 1 154 ? 10.245 -5.256 -21.836 1.00 92.75 154 PRO A O 1
ATOM 1136 N N . TYR A 1 155 ? 9.259 -3.620 -20.656 1.00 92.44 155 TYR A N 1
ATOM 1137 C CA . TYR A 1 155 ? 10.036 -3.822 -19.419 1.00 92.44 155 TYR A CA 1
ATOM 1138 C C . TYR A 1 155 ? 9.724 -5.138 -18.688 1.00 92.44 155 TYR A C 1
ATOM 1140 O O . TYR A 1 155 ? 10.576 -5.658 -17.975 1.00 92.44 155 TYR A O 1
ATOM 1148 N N . VAL A 1 156 ? 8.521 -5.689 -18.861 1.00 92.75 156 VAL A N 1
ATOM 1149 C CA . VAL A 1 156 ? 8.148 -6.997 -18.299 1.00 92.75 156 VAL A CA 1
ATOM 1150 C C . VAL A 1 156 ? 8.748 -8.104 -19.165 1.00 92.75 156 VAL A C 1
ATOM 1152 O O . VAL A 1 156 ? 8.752 -7.993 -20.394 1.00 92.75 156 VAL A O 1
ATOM 1155 N N . ALA A 1 157 ? 9.259 -9.154 -18.522 1.00 91.19 157 ALA A N 1
ATOM 1156 C CA . ALA A 1 157 ? 9.772 -10.333 -19.206 1.00 91.19 157 ALA A CA 1
ATOM 1157 C C . ALA A 1 157 ? 8.688 -11.011 -20.064 1.00 91.19 157 ALA A C 1
ATOM 1159 O O . ALA A 1 157 ? 7.486 -10.872 -19.821 1.00 91.19 157 ALA A O 1
ATOM 1160 N N . TYR A 1 158 ? 9.113 -11.745 -21.093 1.00 88.00 158 TYR A N 1
ATOM 1161 C CA . TYR A 1 158 ? 8.182 -12.551 -21.878 1.00 88.00 158 TYR A CA 1
ATOM 1162 C C . TYR A 1 158 ? 7.626 -13.703 -21.032 1.00 88.00 158 TYR A C 1
ATOM 1164 O O . TYR A 1 158 ? 8.358 -14.243 -20.205 1.00 88.00 158 TYR A O 1
ATOM 1172 N N . PRO A 1 159 ? 6.359 -14.102 -21.248 1.00 86.56 159 PRO A N 1
ATOM 1173 C CA . PRO A 1 159 ? 5.804 -15.261 -20.567 1.00 86.56 159 PRO A CA 1
ATOM 1174 C C . PRO A 1 159 ? 6.573 -16.525 -20.958 1.00 86.56 159 PRO A C 1
ATOM 1176 O O . PRO A 1 159 ? 6.991 -16.668 -22.114 1.00 86.56 159 PRO A O 1
ATOM 1179 N N . HIS A 1 160 ? 6.687 -17.462 -20.018 1.00 87.12 160 HIS A N 1
ATOM 1180 C CA . HIS A 1 160 ? 7.232 -18.784 -20.312 1.00 87.12 160 HIS A CA 1
ATOM 1181 C C . HIS A 1 160 ? 6.422 -19.474 -21.412 1.00 87.12 160 HIS A C 1
ATOM 1183 O O . HIS A 1 160 ? 5.184 -19.420 -21.408 1.00 87.12 160 HIS A O 1
ATOM 1189 N N . PRO A 1 161 ? 7.083 -20.120 -22.387 1.00 86.19 161 PRO A N 1
ATOM 1190 C CA . PRO A 1 161 ? 6.379 -20.860 -23.416 1.00 86.19 161 PRO A CA 1
ATOM 1191 C C . PRO A 1 161 ? 5.687 -22.075 -22.792 1.00 86.19 161 PRO A C 1
ATOM 1193 O O . PRO A 1 161 ? 6.268 -22.788 -21.985 1.00 86.19 161 PRO A O 1
ATOM 1196 N N . GLY A 1 162 ? 4.463 -22.387 -23.225 1.00 86.00 162 GLY A N 1
ATOM 1197 C CA . GLY A 1 162 ? 3.717 -23.543 -22.698 1.00 86.00 162 GLY A CA 1
ATOM 1198 C C . GLY A 1 162 ? 4.345 -24.916 -22.993 1.00 86.00 162 GLY A C 1
ATOM 1199 O O . GLY A 1 162 ? 3.822 -25.932 -22.551 1.00 86.00 162 GLY A O 1
ATOM 1200 N N . SER A 1 163 ? 5.428 -24.957 -23.773 1.00 89.56 163 SER A N 1
ATOM 1201 C CA . SER A 1 163 ? 6.241 -26.147 -24.034 1.00 89.56 163 SER A CA 1
ATOM 1202 C C . SER A 1 163 ? 7.475 -26.251 -23.135 1.00 89.56 163 SER A C 1
ATOM 1204 O O . SER A 1 163 ? 8.256 -27.183 -23.321 1.00 89.56 163 SER A O 1
ATOM 1206 N N . ASP A 1 164 ? 7.700 -25.285 -22.243 1.00 83.75 164 ASP A N 1
ATOM 1207 C CA . ASP A 1 164 ? 8.803 -25.350 -21.293 1.00 83.75 164 ASP A CA 1
ATOM 1208 C C . ASP A 1 164 ? 8.552 -26.461 -20.272 1.00 83.75 164 ASP A C 1
ATOM 1210 O O . ASP A 1 164 ? 7.462 -26.573 -19.706 1.00 83.75 164 ASP A O 1
ATOM 1214 N N . ALA A 1 165 ? 9.555 -27.310 -20.079 1.00 82.31 165 ALA A N 1
ATOM 1215 C CA . ALA A 1 165 ? 9.492 -28.393 -19.110 1.00 82.31 165 ALA A CA 1
ATOM 1216 C C . ALA A 1 165 ? 9.868 -27.922 -17.697 1.00 82.31 165 ALA A C 1
ATOM 1218 O O . ALA A 1 165 ? 9.594 -28.658 -16.750 1.00 82.31 165 ALA A O 1
ATOM 1219 N N . ASP A 1 166 ? 10.471 -26.734 -17.565 1.00 80.25 166 ASP A N 1
ATOM 1220 C CA . ASP A 1 166 ? 10.876 -26.156 -16.284 1.00 80.25 166 ASP A CA 1
ATOM 1221 C C . ASP A 1 166 ? 10.676 -24.623 -16.263 1.00 80.25 166 ASP A C 1
ATOM 1223 O O . ASP A 1 166 ? 11.629 -23.859 -16.410 1.00 80.25 166 ASP A O 1
ATOM 1227 N N . PRO A 1 167 ? 9.421 -24.149 -16.153 1.00 71.44 167 PRO A N 1
ATOM 1228 C CA . PRO A 1 167 ? 9.084 -22.729 -16.258 1.00 71.44 167 PRO A CA 1
ATOM 1229 C C . PRO A 1 167 ? 9.311 -21.917 -14.965 1.00 71.44 167 PRO A C 1
ATOM 1231 O O . PRO A 1 167 ? 8.844 -20.781 -14.903 1.00 71.44 167 PRO A O 1
ATOM 1234 N N . HIS A 1 168 ? 9.928 -22.474 -13.913 1.00 67.94 168 HIS A N 1
ATOM 1235 C CA . HIS A 1 168 ? 10.016 -21.840 -12.586 1.00 67.94 168 HIS A CA 1
ATOM 1236 C C . HIS A 1 168 ? 11.395 -21.972 -11.938 1.00 67.94 168 HIS A C 1
ATOM 1238 O O . HIS A 1 168 ? 11.877 -23.115 -11.799 1.00 67.94 168 HIS A O 1
#

Secondary structure (DSSP, 8-state):
--GGGHHHHHHS-GGGGGGGHHHHHS-HHHHHHHHHH--------TTSTT-S-HHHHIIIII--TTTT--SS----S--B--TTSPPP-SS--TTGGGGT-TTSTTBS--TT--HHHHHHHHHTTTTSTT--GGGGT---S--S-SSPPPSSSS-SPPPPPTT-S---

Foldseek 3Di:
DDPVCVVVQVPDDQLCCVVCVVCQQAPPVLVVCCVPPVFPQQGQDPPDPPSGLVVSQCQAFQDPPPQFGDPDDGGGRDQGADPVDDQDDPDADLLAVVVVHSRDPSNGHDPQRQCQLNVQLSSSPVVPPDGDPCSVPDDPPDNDDPDAFDPDPVRDDDQDDPPDPDRD

pLDDT: mean 88.83, std 9.81, range [41.78, 96.81]

Radius of gyration: 17.82 Å; chains: 1; bounding box: 40×48×45 Å

Sequence (168 aa):
IPVGLKDYFNSSKPTQDPAALPLVQDPELPRLLNAVYGLAIPDSDPETAGIQRADLISVFLTGVEGLNMPEEGTPSEMLRLNMSIEPCSTTCSSLGVLGGDLAGFPNGRRLSDDIVDAALRVVLGVLLPDHEPIAETIGDGVDANDVPFNGSFPYVAYPHPGSDADPH